Protein AF-Q5AJE0-F1 (afdb_monomer_lite)

Structure (mmCIF, N/CA/C/O backbone):
data_AF-Q5AJE0-F1
#
_entry.id   AF-Q5AJE0-F1
#
loop_
_atom_site.group_PDB
_atom_site.id
_atom_site.type_symbol
_atom_site.label_atom_id
_atom_site.label_alt_id
_atom_site.label_comp_id
_atom_site.label_asym_id
_atom_site.label_entity_id
_atom_site.label_seq_id
_atom_site.pdbx_PDB_ins_code
_atom_site.Cartn_x
_atom_site.Cartn_y
_atom_site.Cartn_z
_atom_site.occupancy
_atom_site.B_iso_or_equiv
_atom_site.auth_seq_id
_atom_site.auth_comp_id
_atom_site.auth_asym_id
_atom_site.auth_atom_id
_atom_site.pdbx_PDB_model_num
ATOM 1 N N . MET A 1 1 ? 13.165 -3.745 -25.758 1.00 35.66 1 MET A N 1
ATOM 2 C CA . MET A 1 1 ? 12.954 -5.025 -25.049 1.00 35.66 1 MET A CA 1
ATOM 3 C C . MET A 1 1 ? 11.875 -4.781 -24.010 1.00 35.66 1 MET A C 1
ATOM 5 O O . MET A 1 1 ? 12.148 -4.109 -23.028 1.00 35.66 1 MET A O 1
ATOM 9 N N . GLY A 1 2 ? 10.635 -5.174 -24.308 1.00 31.34 2 GLY A N 1
ATOM 10 C CA . GLY A 1 2 ? 9.475 -4.908 -23.459 1.00 31.34 2 GLY A CA 1
ATOM 11 C C . GLY A 1 2 ? 9.121 -6.140 -22.641 1.00 31.34 2 GLY A C 1
ATOM 12 O O . GLY A 1 2 ? 8.530 -7.067 -23.184 1.00 31.34 2 GLY A O 1
ATOM 13 N N . ASN A 1 3 ? 9.455 -6.137 -21.351 1.00 40.09 3 ASN A N 1
ATOM 14 C CA . ASN A 1 3 ? 8.779 -7.013 -20.399 1.00 40.09 3 ASN A CA 1
ATOM 15 C C . ASN A 1 3 ? 7.441 -6.350 -20.086 1.00 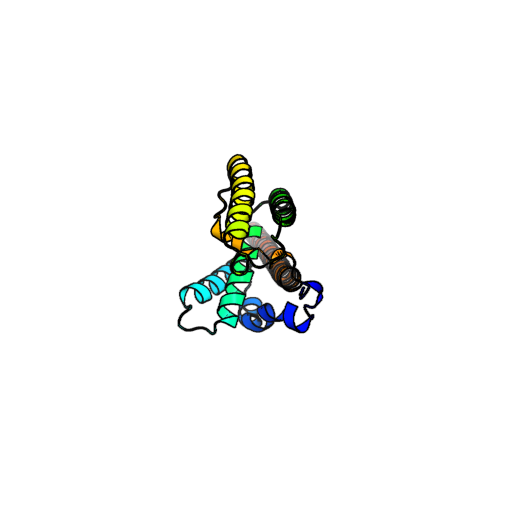40.09 3 ASN A C 1
ATOM 17 O O . ASN A 1 3 ? 7.342 -5.464 -19.239 1.00 40.09 3 ASN A O 1
ATOM 21 N N . SER A 1 4 ? 6.442 -6.715 -20.884 1.00 49.22 4 SER A N 1
ATOM 22 C CA . SER A 1 4 ? 5.072 -6.242 -20.767 1.00 49.22 4 SER A CA 1
ATOM 23 C C . SER A 1 4 ? 4.518 -6.557 -19.382 1.00 49.22 4 SER A C 1
ATOM 25 O O . SER A 1 4 ? 4.628 -7.684 -18.897 1.00 49.22 4 SER A O 1
ATOM 27 N N . ILE A 1 5 ? 3.820 -5.584 -18.810 1.00 55.06 5 ILE A N 1
ATOM 28 C CA . ILE A 1 5 ? 2.983 -5.682 -17.603 1.00 55.06 5 ILE A CA 1
ATOM 29 C C . ILE A 1 5 ? 2.045 -6.917 -17.632 1.00 55.06 5 ILE A C 1
ATOM 31 O O . ILE A 1 5 ? 1.624 -7.414 -16.584 1.00 55.06 5 ILE A O 1
ATOM 35 N N . ASP A 1 6 ? 1.790 -7.474 -18.820 1.00 55.66 6 ASP A N 1
ATOM 36 C CA . ASP A 1 6 ? 0.999 -8.682 -19.063 1.00 55.66 6 ASP A CA 1
ATOM 37 C C . ASP A 1 6 ? 1.556 -9.973 -18.430 1.00 55.66 6 ASP A C 1
ATOM 39 O O . ASP A 1 6 ? 0.772 -10.868 -18.085 1.00 55.66 6 ASP A O 1
ATOM 43 N N . GLU A 1 7 ? 2.865 -10.074 -18.172 1.00 62.16 7 GLU A N 1
ATOM 44 C CA . GLU A 1 7 ? 3.477 -11.308 -17.646 1.00 62.16 7 GLU A CA 1
ATOM 45 C C . GLU A 1 7 ? 3.319 -11.512 -16.134 1.00 62.16 7 GLU A C 1
ATOM 47 O O . GLU A 1 7 ? 3.753 -12.533 -15.588 1.00 62.16 7 GLU A O 1
ATOM 52 N N . GLN A 1 8 ? 2.669 -10.593 -15.410 1.00 73.19 8 GLN A N 1
ATOM 53 C CA . GLN A 1 8 ? 2.478 -10.807 -13.980 1.00 73.19 8 GLN A CA 1
ATOM 54 C C . GLN A 1 8 ? 1.620 -12.062 -13.740 1.00 73.19 8 GLN A C 1
ATOM 56 O O . GLN A 1 8 ? 0.418 -12.099 -14.023 1.00 73.19 8 GLN A O 1
ATOM 61 N N . THR A 1 9 ? 2.241 -13.112 -13.199 1.00 82.06 9 THR A N 1
ATOM 62 C CA . THR A 1 9 ? 1.532 -14.324 -12.779 1.00 82.06 9 THR A CA 1
ATOM 63 C C . THR A 1 9 ? 0.631 -14.014 -11.583 1.00 82.06 9 THR A C 1
ATOM 65 O O . THR A 1 9 ? 0.937 -13.145 -10.763 1.00 82.06 9 THR A O 1
ATOM 68 N N . TRP A 1 10 ? -0.461 -14.765 -11.410 1.00 83.12 10 TRP A N 1
ATOM 69 C CA . TRP A 1 10 ? -1.299 -14.648 -10.207 1.00 83.12 10 TRP A CA 1
ATOM 70 C C . TRP A 1 10 ? -0.501 -14.858 -8.914 1.00 83.12 10 TRP A C 1
ATOM 72 O O . TRP A 1 10 ? -0.759 -14.207 -7.902 1.00 83.12 10 TRP A O 1
ATOM 82 N N . LYS A 1 11 ? 0.535 -15.708 -8.950 1.00 85.56 11 LYS A N 1
ATOM 83 C CA . LYS A 1 11 ? 1.454 -15.888 -7.821 1.00 85.56 11 LYS A CA 1
ATOM 84 C C . LYS A 1 11 ? 2.080 -14.557 -7.400 1.00 85.56 11 LYS A C 1
ATOM 86 O O . LYS A 1 11 ? 2.061 -14.269 -6.207 1.00 85.56 11 LYS A O 1
ATOM 91 N N . ASN A 1 12 ? 2.544 -13.758 -8.362 1.00 86.06 12 ASN A N 1
ATOM 92 C CA . ASN A 1 12 ? 3.150 -12.447 -8.123 1.00 86.06 12 ASN A CA 1
ATOM 93 C C . ASN A 1 12 ? 2.106 -11.393 -7.730 1.00 86.06 12 ASN A C 1
ATOM 95 O O . ASN A 1 12 ? 2.362 -10.581 -6.846 1.00 86.06 12 ASN A O 1
ATOM 99 N N . ALA A 1 13 ? 0.910 -11.439 -8.327 1.00 88.81 13 ALA A N 1
ATOM 100 C CA . ALA A 1 13 ? -0.178 -10.516 -7.998 1.00 88.81 13 ALA A CA 1
ATOM 101 C C . ALA A 1 13 ? -0.630 -10.621 -6.527 1.00 88.81 13 ALA A C 1
ATOM 103 O O . ALA A 1 13 ? -1.057 -9.636 -5.937 1.00 88.81 13 ALA A O 1
ATOM 104 N N . THR A 1 14 ? -0.509 -11.809 -5.922 1.00 92.19 14 THR A N 1
ATOM 105 C CA . THR A 1 14 ? -0.904 -12.064 -4.523 1.00 92.19 14 THR A CA 1
ATOM 106 C C . THR A 1 14 ? 0.203 -11.827 -3.490 1.00 92.19 14 THR A C 1
ATOM 108 O O . THR A 1 14 ? -0.039 -12.020 -2.298 1.00 92.19 14 THR A O 1
ATOM 111 N N . THR A 1 15 ? 1.414 -11.436 -3.903 1.00 93.50 15 THR A N 1
ATOM 112 C CA . THR A 1 15 ? 2.582 -11.353 -3.008 1.00 93.50 15 THR A CA 1
ATOM 113 C C . THR A 1 15 ? 2.369 -10.390 -1.841 1.00 93.50 15 THR A C 1
ATOM 115 O O . THR A 1 15 ? 2.655 -10.763 -0.706 1.00 93.50 15 THR A O 1
ATOM 118 N N . ASP A 1 16 ? 1.809 -9.199 -2.074 1.00 94.62 16 ASP A N 1
ATOM 119 C CA . ASP A 1 16 ? 1.609 -8.234 -0.982 1.00 94.62 16 ASP A CA 1
ATOM 120 C C . ASP A 1 16 ? 0.631 -8.747 0.071 1.00 94.62 16 ASP A C 1
ATOM 122 O O . ASP A 1 16 ? 0.884 -8.620 1.270 1.00 94.62 16 ASP A O 1
ATOM 126 N N . TYR A 1 17 ? -0.463 -9.377 -0.367 1.00 93.19 17 TYR A N 1
ATOM 127 C CA . TYR A 1 17 ? -1.392 -10.018 0.556 1.00 93.19 17 TYR A CA 1
ATOM 128 C C . TYR A 1 17 ? -0.708 -11.138 1.336 1.00 93.19 17 TYR A C 1
ATOM 130 O O . TYR A 1 17 ? -0.877 -11.206 2.545 1.00 93.19 17 TYR A O 1
ATOM 138 N N . LYS A 1 18 ? 0.105 -11.988 0.697 1.00 94.12 18 LYS A N 1
ATOM 139 C CA . LYS A 1 18 ? 0.832 -13.059 1.405 1.00 94.12 18 LYS A CA 1
ATOM 140 C C . LYS A 1 18 ? 1.767 -12.501 2.474 1.00 94.12 18 LYS A C 1
ATOM 142 O O . LYS A 1 18 ? 1.758 -13.004 3.600 1.00 94.12 18 LYS A O 1
ATOM 147 N N . ASN A 1 19 ? 2.503 -11.442 2.141 1.00 94.31 19 ASN A N 1
ATOM 148 C CA . ASN A 1 19 ? 3.391 -10.752 3.072 1.00 94.31 19 ASN A CA 1
ATOM 149 C C . ASN A 1 19 ? 2.611 -10.204 4.274 1.00 94.31 19 ASN A C 1
ATOM 151 O O . ASN A 1 19 ? 3.041 -10.380 5.408 1.00 94.31 19 ASN A O 1
ATOM 155 N N . LEU A 1 20 ? 1.438 -9.606 4.045 1.00 95.19 20 LEU A N 1
ATOM 156 C CA . LEU A 1 20 ? 0.671 -8.890 5.069 1.00 95.19 20 LEU A CA 1
ATOM 157 C C . LEU A 1 20 ? -0.561 -9.644 5.592 1.00 95.19 20 LEU A C 1
ATOM 159 O O . LEU A 1 20 ? -1.363 -9.048 6.312 1.00 95.19 20 LEU A O 1
ATOM 163 N N . HIS A 1 21 ? -0.735 -10.932 5.273 1.00 94.25 21 HIS A N 1
ATOM 164 C CA . HIS A 1 21 ? -1.999 -11.643 5.514 1.00 94.25 21 HIS A CA 1
ATOM 165 C C . HIS A 1 21 ? -2.423 -11.586 6.986 1.00 94.25 21 HIS A C 1
ATOM 167 O O . HIS A 1 21 ? -3.584 -11.325 7.276 1.00 94.25 21 HIS A O 1
ATOM 173 N N . LYS A 1 22 ? -1.480 -11.726 7.930 1.00 94.00 22 LYS A N 1
ATOM 174 C CA . LYS A 1 22 ? -1.774 -11.610 9.369 1.00 94.00 22 LYS A CA 1
ATOM 175 C C . LYS A 1 22 ? -2.260 -10.216 9.754 1.00 94.00 22 LYS A C 1
ATOM 177 O O . LYS A 1 22 ? -3.171 -10.099 10.567 1.00 94.00 22 LYS A O 1
ATOM 182 N N . LEU A 1 23 ? -1.674 -9.158 9.187 1.00 95.12 23 LEU A N 1
ATOM 183 C CA . LEU A 1 23 ? -2.140 -7.794 9.445 1.00 95.12 23 LEU A CA 1
ATOM 184 C C . LEU A 1 23 ? -3.550 -7.590 8.899 1.00 95.12 23 LEU A C 1
ATOM 186 O O . LEU A 1 23 ? -4.384 -7.035 9.614 1.00 95.12 23 LEU A O 1
ATOM 190 N N . VAL A 1 24 ? -3.819 -8.058 7.676 1.00 94.06 24 VAL A N 1
ATOM 191 C CA . VAL A 1 24 ? -5.151 -8.005 7.055 1.00 94.06 24 VAL A CA 1
ATOM 192 C C . VAL A 1 24 ? -6.173 -8.766 7.900 1.00 94.06 24 VAL A C 1
ATOM 194 O O . VAL A 1 24 ? -7.178 -8.182 8.297 1.00 94.06 24 VAL A O 1
ATOM 197 N N . GLU A 1 25 ? -5.907 -10.029 8.244 1.00 92.69 25 GLU A N 1
ATOM 198 C CA . GLU A 1 25 ? -6.858 -10.856 8.995 1.00 92.69 25 GLU A CA 1
ATOM 199 C C . GLU A 1 25 ? -7.147 -10.308 10.391 1.00 92.69 25 GLU A C 1
ATOM 201 O O . GLU A 1 25 ? -8.303 -10.279 10.814 1.00 92.69 25 GLU A O 1
ATOM 206 N N . ASN A 1 26 ? -6.129 -9.778 11.071 1.00 92.94 26 ASN A N 1
ATOM 207 C CA . ASN A 1 26 ? -6.287 -9.181 12.395 1.00 92.94 26 ASN A CA 1
ATOM 208 C C . ASN A 1 26 ? -6.930 -7.785 12.357 1.00 92.94 26 ASN A C 1
ATOM 210 O O . ASN A 1 26 ? -7.017 -7.125 13.394 1.00 92.94 26 ASN A O 1
ATOM 214 N N . SER A 1 27 ? -7.285 -7.258 11.183 1.00 93.88 27 SER A N 1
ATOM 215 C CA . SER A 1 27 ? -7.892 -5.933 11.039 1.00 93.88 27 SER A CA 1
ATOM 216 C C . SER A 1 27 ? -9.406 -6.035 10.890 1.00 93.88 27 SER A C 1
ATOM 218 O O . SER A 1 27 ? -9.940 -6.897 10.191 1.00 93.88 27 SER A O 1
ATOM 220 N N . HIS A 1 28 ? -10.110 -5.142 11.582 1.00 88.75 28 HIS A N 1
ATOM 221 C CA . HIS A 1 28 ? -11.577 -5.085 11.585 1.00 88.75 28 HIS A CA 1
ATOM 222 C C . HIS A 1 28 ? -12.134 -3.992 10.668 1.00 88.75 28 HIS A C 1
ATOM 224 O O . HIS A 1 28 ? -13.325 -3.982 10.383 1.00 88.75 28 HIS A O 1
ATOM 230 N N . SER A 1 29 ? -11.271 -3.086 10.212 1.00 92.88 29 SER A N 1
ATOM 231 C CA . SER A 1 29 ? -11.599 -1.970 9.328 1.00 92.88 29 SER A CA 1
ATOM 232 C C . SER A 1 29 ? -10.414 -1.633 8.434 1.00 92.88 29 SER A C 1
ATOM 234 O O . SER A 1 29 ? -9.265 -1.954 8.770 1.00 92.88 29 SER A O 1
ATOM 236 N N . ILE A 1 30 ? -10.675 -0.921 7.334 1.00 95.31 30 ILE A N 1
ATOM 237 C CA . ILE A 1 30 ? -9.601 -0.357 6.501 1.00 95.31 30 ILE A CA 1
ATOM 238 C C . ILE A 1 30 ? -8.742 0.596 7.335 1.00 95.31 30 ILE A C 1
ATOM 240 O O . ILE A 1 30 ? -7.521 0.574 7.220 1.00 95.31 30 ILE A O 1
ATOM 244 N N . ARG A 1 31 ? -9.354 1.381 8.232 1.00 94.12 31 ARG A N 1
ATOM 245 C CA . ARG A 1 31 ? -8.629 2.300 9.121 1.00 94.12 31 ARG A CA 1
ATOM 246 C C . ARG A 1 31 ? -7.659 1.562 10.048 1.00 94.12 31 ARG A C 1
ATOM 248 O O . ARG A 1 31 ? -6.504 1.957 10.154 1.00 94.12 31 ARG A O 1
ATOM 255 N N . SER A 1 32 ? -8.104 0.484 10.698 1.00 94.75 32 SER A N 1
ATOM 256 C CA . SER A 1 32 ? -7.240 -0.339 11.559 1.00 94.75 32 SER A CA 1
ATOM 257 C C . SER A 1 32 ? -6.086 -0.960 10.770 1.00 94.75 32 SER A C 1
ATOM 259 O O . SER A 1 32 ? -4.956 -0.997 11.255 1.00 94.75 32 SER A O 1
ATOM 261 N N . PHE A 1 33 ? -6.357 -1.407 9.544 1.00 97.25 33 PHE A N 1
ATOM 262 C CA . PHE A 1 33 ? -5.327 -1.938 8.663 1.00 97.25 33 PHE A CA 1
ATOM 263 C C . PHE A 1 33 ? -4.325 -0.858 8.226 1.00 97.25 33 PHE A C 1
ATOM 265 O O . PHE A 1 33 ? -3.120 -1.091 8.285 1.00 97.25 33 PHE A O 1
ATOM 272 N N . ALA A 1 34 ? -4.805 0.340 7.878 1.00 96.94 34 ALA A N 1
ATOM 273 C CA . ALA A 1 34 ? -3.976 1.482 7.502 1.00 96.94 34 ALA A CA 1
ATOM 274 C C . ALA A 1 34 ? -2.978 1.851 8.606 1.00 96.94 34 ALA A C 1
ATOM 276 O O . ALA A 1 34 ? -1.795 2.001 8.317 1.00 96.94 34 ALA A O 1
ATOM 277 N N . PHE A 1 35 ? -3.427 1.917 9.866 1.00 96.00 35 PHE A N 1
ATOM 278 C CA . PHE A 1 35 ? -2.541 2.172 1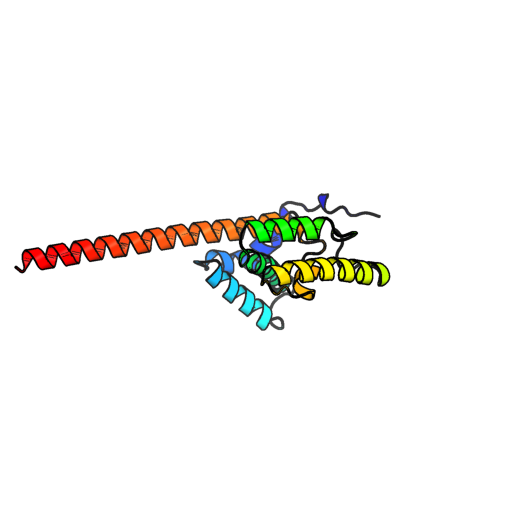1.006 1.00 96.00 35 PHE A CA 1
ATOM 279 C C . PHE A 1 35 ? -1.427 1.128 11.116 1.00 96.00 35 PHE A C 1
ATOM 281 O O . PHE A 1 35 ? -0.257 1.483 11.189 1.00 96.00 35 PHE A O 1
ATOM 288 N N . LYS A 1 36 ? -1.759 -0.163 11.009 1.00 96.38 36 LYS A N 1
ATOM 289 C CA . LYS A 1 36 ? -0.742 -1.226 11.039 1.00 96.38 36 LYS A CA 1
ATOM 290 C C . LYS A 1 36 ? 0.240 -1.113 9.878 1.00 96.38 36 LYS A C 1
ATOM 292 O O . LYS A 1 36 ? 1.426 -1.351 10.061 1.00 96.38 36 LYS A O 1
ATOM 297 N N . CYS A 1 37 ? -0.223 -0.753 8.680 1.00 97.00 37 CYS A N 1
ATOM 298 C CA . CYS A 1 37 ? 0.677 -0.492 7.559 1.00 97.00 37 CYS A CA 1
ATOM 299 C C . CYS A 1 37 ? 1.577 0.724 7.822 1.00 97.00 37 CYS A C 1
ATOM 301 O O . CYS A 1 37 ? 2.757 0.664 7.492 1.00 97.00 37 CYS A O 1
ATOM 303 N N . GLN A 1 38 ? 1.066 1.798 8.432 1.00 96.19 38 GLN A N 1
ATOM 304 C CA . GLN A 1 38 ? 1.879 2.953 8.832 1.00 96.19 38 GLN A CA 1
ATOM 305 C C . GLN A 1 38 ? 2.958 2.556 9.844 1.00 96.19 38 GLN A C 1
ATOM 307 O O . GLN A 1 38 ? 4.106 2.965 9.675 1.00 96.19 38 GLN A O 1
ATOM 312 N N . ASP A 1 39 ? 2.642 1.687 10.808 1.00 95.75 39 ASP A N 1
ATOM 313 C CA . ASP A 1 39 ? 3.630 1.159 11.756 1.00 95.75 39 ASP A CA 1
ATOM 314 C C . ASP A 1 39 ? 4.767 0.418 11.036 1.00 95.75 39 ASP A C 1
ATOM 316 O O . ASP A 1 39 ? 5.935 0.577 11.391 1.00 95.75 39 ASP A O 1
ATOM 320 N N . VAL A 1 40 ? 4.460 -0.348 9.982 1.00 95.50 40 VAL A N 1
ATOM 321 C CA . VAL A 1 40 ? 5.483 -1.002 9.143 1.00 95.50 40 VAL A CA 1
ATOM 322 C C . VAL A 1 40 ? 6.376 0.024 8.442 1.00 95.50 40 VAL A C 1
ATOM 324 O O . VAL A 1 40 ? 7.589 -0.167 8.373 1.00 95.50 40 VAL A O 1
ATOM 327 N N . ILE A 1 41 ? 5.799 1.116 7.930 1.00 94.31 41 ILE A N 1
ATOM 328 C CA . ILE A 1 41 ? 6.554 2.179 7.251 1.00 94.31 41 ILE A CA 1
ATOM 329 C C . ILE A 1 41 ? 7.468 2.926 8.224 1.00 94.31 41 ILE A C 1
ATOM 331 O O . ILE A 1 41 ? 8.628 3.172 7.896 1.00 94.31 41 ILE A O 1
ATOM 335 N N . ILE A 1 42 ? 6.970 3.264 9.415 1.00 94.62 42 ILE A N 1
ATOM 336 C CA . ILE A 1 42 ? 7.741 3.956 10.457 1.00 94.62 42 ILE A CA 1
ATOM 337 C C . ILE A 1 42 ? 8.917 3.083 10.912 1.00 94.62 42 ILE A C 1
ATOM 339 O O . ILE A 1 42 ? 10.039 3.567 11.045 1.00 94.62 42 ILE A O 1
ATOM 343 N N . ASN A 1 43 ? 8.692 1.776 11.060 1.00 93.81 43 ASN A N 1
ATOM 344 C CA . ASN A 1 43 ? 9.699 0.816 11.509 1.00 93.81 43 ASN A CA 1
ATOM 345 C C . ASN A 1 43 ? 10.511 0.190 10.359 1.00 93.81 43 ASN A C 1
ATOM 347 O O . ASN A 1 43 ? 11.011 -0.930 10.495 1.00 93.81 43 ASN A O 1
ATOM 351 N N . ARG A 1 44 ? 10.673 0.905 9.232 1.00 91.00 44 ARG A N 1
ATOM 352 C CA . ARG A 1 44 ? 11.337 0.422 8.002 1.00 91.00 44 ARG A CA 1
ATOM 353 C C . ARG A 1 44 ? 12.675 -0.286 8.245 1.00 91.00 44 ARG A C 1
ATOM 355 O O . ARG A 1 44 ? 12.973 -1.245 7.546 1.00 91.00 44 ARG A O 1
ATOM 362 N N . SER A 1 45 ? 13.485 0.174 9.199 1.00 92.25 45 SER A N 1
ATOM 363 C CA . SER A 1 45 ? 14.809 -0.399 9.502 1.00 92.25 45 SER A CA 1
ATOM 364 C C . SER A 1 45 ? 14.766 -1.800 10.125 1.00 92.25 45 SER A C 1
ATOM 366 O O . SER A 1 45 ? 15.794 -2.467 10.181 1.00 92.25 45 SER A O 1
ATOM 368 N N . THR A 1 46 ? 13.600 -2.244 10.597 1.00 92.44 46 THR A N 1
ATOM 369 C CA . THR A 1 46 ? 13.421 -3.506 11.339 1.00 92.44 46 THR A CA 1
ATOM 370 C C . THR A 1 46 ? 12.602 -4.549 10.583 1.00 92.44 46 THR A C 1
ATOM 372 O O . THR A 1 46 ? 12.423 -5.666 11.066 1.00 92.44 46 THR A O 1
ATOM 375 N N . VAL A 1 47 ? 12.096 -4.200 9.401 1.00 92.12 47 VAL A N 1
ATOM 376 C CA . VAL A 1 47 ? 11.244 -5.065 8.583 1.00 92.12 47 VAL A CA 1
ATOM 377 C C . VAL A 1 47 ? 11.922 -5.383 7.257 1.00 92.12 47 VAL A C 1
ATOM 379 O O . VAL A 1 47 ? 12.695 -4.588 6.726 1.00 92.12 47 VAL A O 1
ATOM 382 N N . ASP A 1 48 ? 11.612 -6.552 6.701 1.00 93.88 48 ASP A N 1
ATOM 383 C CA . ASP A 1 48 ? 12.069 -6.923 5.364 1.00 93.88 48 ASP A CA 1
ATOM 384 C C . ASP A 1 48 ? 11.554 -5.934 4.295 1.00 93.88 48 ASP A C 1
ATOM 386 O O . ASP A 1 48 ? 10.438 -5.408 4.383 1.00 93.88 48 ASP A O 1
ATOM 390 N N . ASN A 1 49 ? 12.359 -5.694 3.255 1.00 94.06 49 ASN A N 1
ATOM 391 C CA . ASN A 1 49 ? 12.024 -4.729 2.209 1.00 94.06 49 ASN A CA 1
ATOM 392 C C . ASN A 1 49 ? 10.760 -5.125 1.430 1.00 94.06 49 ASN A C 1
ATOM 394 O O . ASN A 1 49 ? 9.967 -4.248 1.099 1.00 94.06 49 ASN A O 1
ATOM 398 N N . ALA A 1 50 ? 10.525 -6.411 1.151 1.00 93.81 50 ALA A N 1
ATOM 399 C CA . ALA A 1 50 ? 9.303 -6.829 0.468 1.00 93.81 50 ALA A CA 1
ATOM 400 C C . ALA A 1 50 ? 8.073 -6.551 1.340 1.00 93.81 50 ALA A C 1
ATOM 402 O O . ALA A 1 50 ? 7.078 -6.035 0.838 1.00 93.81 50 ALA A O 1
ATOM 403 N N . TYR A 1 51 ? 8.166 -6.803 2.647 1.00 95.31 51 TYR A N 1
ATOM 404 C CA . TYR A 1 51 ? 7.107 -6.485 3.606 1.00 95.31 51 TYR A CA 1
ATOM 405 C C . TYR A 1 51 ? 6.818 -4.974 3.682 1.00 95.31 51 TYR A C 1
ATOM 407 O O . TYR A 1 51 ? 5.659 -4.555 3.620 1.00 95.31 51 TYR A O 1
ATOM 415 N N . TYR A 1 52 ? 7.869 -4.148 3.721 1.00 95.88 52 TYR A N 1
ATOM 416 C CA . TYR A 1 52 ? 7.774 -2.686 3.653 1.00 95.88 52 TYR A CA 1
ATOM 417 C C . TYR A 1 52 ? 7.097 -2.199 2.360 1.00 95.88 52 TYR A C 1
ATOM 419 O O . TYR A 1 52 ? 6.151 -1.409 2.412 1.00 95.88 52 TYR A O 1
ATOM 427 N N . GLN A 1 53 ? 7.532 -2.696 1.197 1.00 94.56 53 GLN A N 1
ATOM 428 C CA . GLN A 1 53 ? 6.957 -2.310 -0.097 1.00 94.56 53 GLN A CA 1
ATOM 429 C C . GLN A 1 53 ? 5.490 -2.734 -0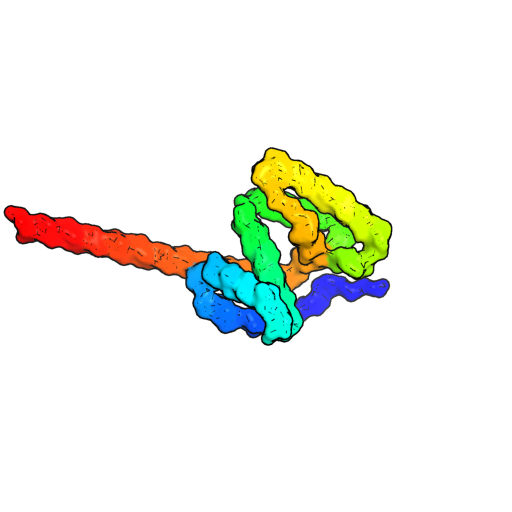.217 1.00 94.56 53 GLN A C 1
ATOM 431 O O . GLN A 1 53 ? 4.669 -1.976 -0.734 1.00 94.56 53 GLN A O 1
ATOM 436 N N . SER A 1 54 ? 5.133 -3.909 0.310 1.00 96.44 54 SER A N 1
ATOM 437 C CA . SER A 1 54 ? 3.741 -4.348 0.379 1.00 96.44 54 SER A CA 1
ATOM 438 C C . SER A 1 54 ? 2.886 -3.380 1.198 1.00 96.44 54 SER A C 1
ATOM 440 O O . SER A 1 54 ? 1.813 -2.983 0.743 1.00 96.44 54 SER A O 1
ATOM 442 N N . ALA A 1 55 ? 3.361 -2.938 2.370 1.00 96.75 55 ALA A N 1
ATOM 443 C CA . ALA A 1 55 ? 2.619 -1.994 3.210 1.00 96.75 55 ALA A CA 1
ATOM 444 C C . ALA A 1 55 ? 2.442 -0.639 2.511 1.00 96.75 55 ALA A C 1
ATOM 446 O O . ALA A 1 55 ? 1.341 -0.085 2.501 1.00 96.75 55 ALA A O 1
ATOM 447 N N . LYS A 1 56 ? 3.498 -0.150 1.847 1.00 95.50 56 LYS A N 1
ATOM 448 C CA . LYS A 1 56 ? 3.471 1.089 1.060 1.00 95.50 56 LYS A CA 1
ATOM 449 C C . LYS A 1 56 ? 2.408 1.032 -0.039 1.00 95.50 56 LYS A C 1
ATOM 451 O O . LYS A 1 56 ? 1.591 1.941 -0.155 1.00 95.50 56 LYS A O 1
ATOM 456 N N . ARG A 1 57 ? 2.358 -0.064 -0.801 1.00 96.06 57 ARG A N 1
ATOM 457 C CA . ARG A 1 57 ? 1.385 -0.273 -1.886 1.00 96.06 57 ARG A CA 1
ATOM 458 C C . ARG A 1 57 ? -0.065 -0.329 -1.413 1.00 96.06 57 ARG A C 1
ATOM 460 O O . ARG A 1 57 ? -0.945 0.181 -2.108 1.00 96.06 57 ARG A O 1
ATOM 467 N N . PHE A 1 58 ? -0.332 -0.919 -0.248 1.00 97.31 58 PHE A N 1
ATOM 468 C CA . PHE A 1 58 ? -1.668 -0.858 0.348 1.00 97.31 58 PHE A CA 1
ATOM 469 C C . PHE A 1 58 ? -2.028 0.564 0.779 1.00 97.31 58 PHE A C 1
ATOM 471 O O . PHE A 1 58 ? -3.131 1.013 0.476 1.00 97.31 58 PHE A O 1
ATOM 478 N N . LEU A 1 59 ? -1.105 1.294 1.414 1.00 96.06 59 LEU A N 1
ATOM 479 C CA . LEU A 1 59 ? -1.337 2.688 1.807 1.00 96.06 59 LEU A CA 1
ATOM 480 C C . LEU A 1 59 ? -1.605 3.601 0.609 1.00 96.06 59 LEU A C 1
ATOM 482 O O . LEU A 1 59 ? -2.478 4.459 0.701 1.00 96.06 59 LEU A O 1
ATOM 486 N N . LEU A 1 60 ? -0.940 3.376 -0.530 1.00 95.69 60 LEU A N 1
ATOM 487 C CA . LEU A 1 60 ? -1.249 4.088 -1.773 1.00 95.69 60 LEU A CA 1
ATOM 488 C C . LEU A 1 60 ? -2.731 3.931 -2.149 1.00 95.69 60 LEU A C 1
ATOM 490 O O . LEU A 1 60 ? -3.429 4.924 -2.355 1.00 95.69 60 LEU A O 1
ATOM 494 N N . ILE A 1 61 ? -3.242 2.694 -2.180 1.00 96.75 61 ILE A N 1
ATOM 495 C CA . ILE A 1 61 ? -4.651 2.442 -2.516 1.00 96.75 61 ILE A CA 1
ATOM 496 C C . ILE A 1 61 ? -5.583 3.021 -1.441 1.00 96.75 61 ILE A C 1
ATOM 498 O O . ILE A 1 61 ? -6.593 3.628 -1.783 1.00 96.75 61 ILE A O 1
ATOM 502 N N . ILE A 1 62 ? -5.250 2.891 -0.153 1.00 96.31 62 ILE A N 1
ATOM 503 C CA . ILE A 1 62 ? -6.057 3.442 0.949 1.00 96.31 62 ILE A CA 1
ATOM 504 C C . ILE A 1 62 ? -6.169 4.969 0.846 1.00 96.31 62 ILE A C 1
ATOM 506 O O . ILE A 1 62 ? -7.262 5.505 1.014 1.00 96.31 62 ILE A O 1
ATOM 510 N N . ASN A 1 63 ? -5.086 5.665 0.497 1.00 93.00 63 ASN A N 1
ATOM 511 C CA . ASN A 1 63 ? -5.118 7.109 0.273 1.00 93.00 63 ASN A CA 1
ATOM 512 C C . ASN A 1 63 ? -6.042 7.477 -0.899 1.00 93.00 63 ASN A C 1
ATOM 514 O O . ASN A 1 63 ? -6.812 8.427 -0.785 1.00 93.00 63 ASN A O 1
ATOM 518 N N . LEU A 1 64 ? -6.057 6.688 -1.986 1.00 93.00 64 LEU A N 1
ATOM 519 C CA . LEU A 1 64 ? -7.039 6.869 -3.066 1.00 93.00 64 LEU A CA 1
ATOM 520 C C . LEU A 1 64 ? -8.485 6.652 -2.597 1.00 93.00 64 LEU A C 1
ATOM 522 O O . LEU A 1 64 ? -9.395 7.327 -3.082 1.00 93.00 64 LEU A O 1
ATOM 526 N N . LEU A 1 65 ? -8.725 5.714 -1.674 1.00 91.81 65 LEU A N 1
ATOM 527 C CA . LEU A 1 65 ? -10.060 5.472 -1.114 1.00 91.81 65 LEU A CA 1
ATOM 528 C C . LEU A 1 65 ? -10.586 6.660 -0.295 1.00 91.81 65 LEU A C 1
ATOM 530 O O . LEU A 1 65 ? -11.800 6.777 -0.146 1.00 91.81 65 LEU A O 1
ATOM 534 N N . GLY A 1 66 ? -9.705 7.553 0.169 1.00 88.62 66 GLY A N 1
ATOM 535 C CA . GLY A 1 66 ? -10.077 8.811 0.821 1.00 88.62 66 GLY A CA 1
ATOM 536 C C . GLY A 1 66 ? -10.785 9.812 -0.101 1.00 88.62 66 GLY A C 1
ATOM 537 O O . GLY A 1 66 ? -11.435 10.732 0.390 1.00 88.62 66 GLY A O 1
ATOM 538 N N . PHE A 1 67 ? -10.708 9.628 -1.423 1.00 89.50 67 PHE A N 1
ATOM 539 C CA . PHE A 1 67 ? -11.425 10.451 -2.398 1.00 89.50 67 PHE A CA 1
ATOM 540 C C . PHE A 1 67 ? -12.781 9.839 -2.764 1.00 89.50 67 PHE A C 1
ATOM 542 O O . PHE A 1 67 ? -12.943 8.615 -2.829 1.00 89.50 67 PHE A O 1
ATOM 549 N N . GLY A 1 68 ? -13.755 10.700 -3.074 1.00 89.12 68 GLY A N 1
ATOM 550 C CA . GLY A 1 68 ? -15.055 10.277 -3.599 1.00 89.12 68 GLY A CA 1
ATOM 551 C C . GLY A 1 68 ? -14.910 9.417 -4.860 1.00 89.12 68 GLY A C 1
ATOM 552 O O . GLY A 1 68 ? -13.974 9.588 -5.639 1.00 89.12 68 GLY A O 1
ATOM 553 N N . THR A 1 69 ? -15.833 8.475 -5.071 1.00 92.19 69 THR A N 1
ATOM 554 C CA . THR A 1 69 ? -15.730 7.473 -6.149 1.00 92.19 69 THR A CA 1
ATOM 555 C C . THR A 1 69 ? -15.565 8.086 -7.539 1.00 92.19 69 THR A C 1
ATOM 557 O O . THR A 1 69 ? -14.776 7.571 -8.327 1.00 92.19 69 THR A O 1
ATOM 560 N N . GLU A 1 70 ? -16.281 9.169 -7.838 1.00 92.25 70 GLU A N 1
ATOM 561 C CA . GLU A 1 70 ? -16.190 9.868 -9.123 1.00 92.25 70 GLU A CA 1
ATOM 562 C C . GLU A 1 70 ? -14.811 10.502 -9.326 1.00 92.25 70 GLU A C 1
ATOM 564 O O . GLU A 1 70 ? -14.128 10.187 -10.297 1.00 92.25 70 GLU A O 1
ATOM 569 N N . ILE A 1 71 ? -14.347 11.290 -8.353 1.00 91.56 71 ILE A N 1
ATOM 570 C CA . ILE A 1 71 ? -13.013 11.897 -8.373 1.00 91.56 71 ILE A CA 1
ATOM 571 C C . ILE A 1 71 ? -11.921 10.835 -8.492 1.00 91.56 71 ILE A C 1
ATOM 573 O O . ILE A 1 71 ? -11.005 10.983 -9.296 1.00 91.56 71 ILE A O 1
ATOM 577 N N . ARG A 1 72 ? -12.011 9.747 -7.717 1.00 92.75 72 ARG A N 1
ATOM 578 C CA . ARG A 1 72 ? -11.039 8.649 -7.780 1.00 92.75 72 ARG A CA 1
ATOM 579 C C . ARG A 1 72 ? -10.982 8.041 -9.182 1.00 92.75 72 ARG A C 1
ATOM 581 O O . ARG A 1 72 ? -9.890 7.739 -9.647 1.00 92.75 72 ARG A O 1
ATOM 588 N N . ARG A 1 73 ? -12.128 7.855 -9.850 1.00 94.06 73 ARG A N 1
ATOM 589 C CA . ARG A 1 73 ? -12.176 7.351 -11.234 1.00 94.06 73 ARG A CA 1
ATOM 590 C C . ARG A 1 73 ? -11.509 8.326 -12.199 1.00 94.06 73 ARG A C 1
ATOM 592 O O . ARG A 1 73 ? -10.601 7.906 -12.904 1.00 94.06 73 ARG A O 1
ATOM 599 N N . LEU A 1 74 ? -11.879 9.607 -12.152 1.00 93.88 74 LEU A N 1
ATOM 600 C CA . LEU A 1 74 ? -11.279 10.650 -12.995 1.00 93.88 74 LEU A CA 1
ATOM 601 C C . LEU A 1 74 ? -9.757 10.728 -12.811 1.00 93.88 74 LEU A C 1
ATOM 603 O O . LEU A 1 74 ? -9.017 10.718 -13.789 1.00 93.88 74 LEU A O 1
ATOM 607 N N . LEU A 1 75 ? -9.283 10.710 -11.561 1.00 94.12 75 LEU A N 1
ATOM 608 C CA . LEU A 1 75 ? -7.858 10.714 -11.237 1.00 94.12 75 LEU A CA 1
ATOM 609 C C . LEU A 1 75 ? -7.127 9.503 -11.830 1.00 94.12 75 LEU A C 1
ATOM 611 O O . LEU A 1 75 ? -6.082 9.664 -12.452 1.00 94.12 75 LEU A O 1
ATOM 615 N N . ILE A 1 76 ? -7.668 8.296 -11.647 1.00 94.69 76 ILE A N 1
ATOM 616 C CA . ILE A 1 76 ? -7.079 7.066 -12.194 1.00 94.69 76 ILE A CA 1
ATOM 617 C C . ILE A 1 76 ? -7.046 7.107 -13.724 1.00 94.69 76 ILE A C 1
ATOM 619 O O . ILE A 1 76 ? -6.028 6.752 -14.320 1.00 94.69 76 ILE A O 1
ATOM 623 N N . ASP A 1 77 ? -8.139 7.533 -14.354 1.00 95.94 77 ASP A N 1
ATOM 624 C CA . ASP A 1 77 ? -8.246 7.596 -15.808 1.00 95.94 77 ASP A CA 1
ATOM 625 C C . ASP A 1 77 ? -7.266 8.613 -16.395 1.00 95.94 77 ASP A C 1
ATOM 627 O O . ASP A 1 77 ? -6.634 8.334 -17.412 1.00 95.94 77 ASP A O 1
ATOM 631 N N . ASP A 1 78 ? -7.086 9.764 -15.749 1.00 95.50 78 ASP A N 1
ATOM 632 C CA . ASP A 1 78 ? -6.134 10.777 -16.198 1.00 95.50 78 ASP A CA 1
ATOM 633 C C . ASP A 1 78 ? -4.683 10.348 -15.988 1.00 95.50 78 ASP A C 1
ATOM 635 O O . ASP A 1 78 ? -3.872 10.514 -16.899 1.00 95.50 78 ASP A O 1
ATOM 639 N N . LEU A 1 79 ? -4.354 9.721 -14.853 1.00 96.38 79 LEU A N 1
ATOM 640 C CA . LEU A 1 79 ? -3.021 9.155 -14.624 1.00 96.38 79 LEU A CA 1
ATOM 641 C C . LEU A 1 79 ? -2.664 8.126 -15.705 1.00 96.38 79 LEU A C 1
ATOM 643 O O . LEU A 1 79 ? -1.564 8.152 -16.250 1.00 96.38 79 LEU A O 1
ATOM 647 N N . LYS A 1 80 ? -3.608 7.255 -16.079 1.00 96.31 80 LYS A N 1
ATOM 648 C CA . LYS A 1 80 ? -3.383 6.232 -17.112 1.00 96.31 80 LYS A CA 1
ATOM 649 C C . LYS A 1 80 ? -3.164 6.791 -18.520 1.00 96.31 80 LYS A C 1
ATOM 651 O O . LYS A 1 80 ? -2.608 6.079 -19.353 1.00 96.31 80 LYS A O 1
ATOM 656 N N . LYS A 1 81 ? -3.586 8.030 -18.795 1.00 96.19 81 LYS A N 1
ATOM 657 C CA . LYS A 1 81 ? -3.371 8.708 -20.087 1.00 96.19 81 LYS A CA 1
ATOM 658 C C . LYS A 1 81 ? -1.999 9.378 -20.190 1.00 96.19 81 LYS A C 1
ATOM 660 O O . LYS A 1 81 ? -1.624 9.792 -21.285 1.00 96.19 81 LYS A O 1
ATOM 665 N N . ILE A 1 82 ? -1.263 9.518 -19.084 1.00 96.31 82 ILE A N 1
ATOM 666 C CA . ILE A 1 82 ? 0.057 10.155 -19.096 1.00 96.31 82 ILE A CA 1
ATOM 667 C C . ILE A 1 82 ? 1.039 9.294 -19.917 1.00 96.31 82 ILE A C 1
ATOM 669 O O . ILE A 1 82 ? 1.135 8.082 -19.684 1.00 96.31 82 ILE A O 1
ATOM 673 N N . PRO A 1 83 ? 1.799 9.888 -20.860 1.00 95.69 83 PRO A N 1
ATOM 674 C CA . PRO A 1 83 ? 2.841 9.176 -21.593 1.00 95.69 83 PRO A CA 1
ATOM 675 C C . PRO A 1 83 ? 3.817 8.462 -20.651 1.00 95.69 83 PRO A C 1
ATOM 677 O O . PRO A 1 83 ? 4.236 9.019 -19.640 1.00 95.69 83 PRO A O 1
ATOM 680 N N . ASN A 1 84 ? 4.171 7.217 -20.980 1.00 95.81 84 ASN A N 1
ATOM 681 C CA . ASN A 1 84 ? 5.084 6.371 -20.200 1.00 95.81 84 ASN A CA 1
ATOM 682 C C . ASN A 1 84 ? 4.658 6.063 -18.751 1.00 95.81 84 ASN A C 1
ATOM 684 O O . ASN A 1 84 ? 5.412 5.421 -18.030 1.00 95.81 84 ASN A O 1
ATOM 688 N N . PHE A 1 85 ? 3.439 6.410 -18.320 1.00 96.75 85 PHE A N 1
ATOM 689 C CA . PHE A 1 85 ? 2.977 6.138 -16.947 1.00 96.75 85 PHE A CA 1
ATOM 690 C C . PHE A 1 85 ? 2.795 4.648 -16.637 1.00 96.75 85 PHE A C 1
ATOM 692 O O . PHE A 1 85 ? 2.682 4.246 -15.484 1.00 96.75 85 PHE A O 1
ATOM 699 N N . HIS A 1 86 ? 2.790 3.804 -17.666 1.00 95.31 86 HIS A N 1
ATOM 700 C CA . HIS A 1 86 ? 2.828 2.351 -17.529 1.00 95.31 86 HIS A CA 1
ATOM 701 C C . HIS A 1 86 ? 4.222 1.821 -17.143 1.00 95.31 86 HIS A C 1
ATOM 703 O O . HIS A 1 86 ? 4.344 0.662 -16.763 1.00 95.31 86 HIS A O 1
ATOM 709 N N . LEU A 1 87 ? 5.265 2.652 -17.204 1.00 95.38 87 LEU A N 1
ATOM 710 C CA . LEU A 1 87 ? 6.627 2.324 -16.787 1.00 95.38 87 LEU A CA 1
ATOM 711 C C . LEU A 1 87 ? 6.911 2.871 -15.388 1.00 95.38 87 LEU A C 1
ATOM 713 O O . LEU A 1 87 ? 6.248 3.793 -14.916 1.00 95.38 87 LEU A O 1
ATOM 717 N N . ASN A 1 88 ? 7.901 2.303 -14.703 1.00 95.06 88 ASN A N 1
ATOM 718 C CA . ASN A 1 88 ? 8.283 2.769 -13.377 1.00 95.06 88 ASN A CA 1
ATOM 719 C C . ASN A 1 88 ? 8.942 4.150 -13.484 1.00 95.06 88 ASN A C 1
ATOM 721 O O . ASN A 1 88 ? 9.935 4.283 -14.198 1.00 95.06 88 ASN A O 1
ATOM 725 N N . TYR A 1 89 ? 8.446 5.146 -12.743 1.00 96.50 89 TYR A N 1
ATOM 726 C CA . TYR A 1 89 ? 8.965 6.520 -12.789 1.00 96.50 89 TYR A CA 1
ATOM 727 C C . TYR A 1 89 ? 10.493 6.585 -12.630 1.00 96.50 89 TYR A C 1
ATOM 729 O O . TYR A 1 89 ? 11.169 7.280 -13.382 1.00 96.50 89 TYR A O 1
ATOM 737 N N . HIS A 1 90 ? 11.061 5.802 -11.710 1.00 94.94 90 HIS A N 1
ATOM 738 C CA . HIS A 1 90 ? 12.500 5.813 -11.435 1.00 94.94 90 HIS A CA 1
ATOM 739 C C . HIS A 1 90 ? 13.347 5.079 -12.484 1.00 94.94 90 HIS A C 1
ATOM 741 O O . HIS A 1 90 ? 14.571 5.161 -12.434 1.00 94.94 90 HIS A O 1
ATOM 747 N N . SER A 1 91 ? 12.721 4.350 -13.411 1.00 95.38 91 SER A N 1
ATOM 748 C CA . SER A 1 91 ? 13.406 3.654 -14.513 1.00 95.38 91 SER A CA 1
ATOM 749 C C . SER A 1 91 ? 13.437 4.464 -15.811 1.00 95.38 91 SER A C 1
ATOM 751 O O . SER A 1 91 ? 14.078 4.047 -16.772 1.00 95.38 91 SER A O 1
ATOM 753 N N . LEU A 1 92 ? 12.738 5.598 -15.848 1.00 95.75 92 LEU A N 1
ATOM 754 C CA . LEU A 1 92 ? 12.692 6.499 -16.993 1.00 95.75 92 LEU A CA 1
ATOM 755 C C . LEU A 1 92 ? 13.963 7.343 -17.096 1.00 95.75 92 LEU A C 1
ATOM 757 O O . LEU A 1 92 ? 14.609 7.635 -16.085 1.00 95.75 92 LEU A O 1
ATOM 761 N N . SER A 1 93 ? 14.283 7.780 -18.314 1.00 97.25 93 SER A N 1
ATOM 762 C CA . SER A 1 93 ? 15.326 8.785 -18.537 1.00 97.25 93 SER A CA 1
ATOM 763 C C . SER A 1 93 ? 14.953 10.130 -17.888 1.00 97.25 93 SER A C 1
ATOM 765 O O . SER A 1 93 ? 13.769 10.391 -17.661 1.00 97.25 93 SER A O 1
ATOM 767 N N . PRO A 1 94 ? 15.923 11.018 -17.593 1.00 97.12 94 PRO A N 1
ATOM 768 C CA . PRO A 1 94 ? 15.631 12.323 -16.995 1.00 97.12 94 PRO A CA 1
ATOM 769 C C . PRO A 1 94 ? 14.606 13.156 -17.783 1.00 97.12 94 PRO A C 1
ATOM 771 O O . PRO A 1 94 ? 13.705 13.735 -17.184 1.00 97.12 94 PRO A O 1
ATOM 774 N N . GLU A 1 95 ? 14.683 13.150 -19.117 1.00 97.25 95 GLU A N 1
ATOM 775 C CA . GLU A 1 95 ? 13.733 13.854 -19.991 1.00 97.25 95 GLU A CA 1
ATOM 776 C C . GLU A 1 95 ? 12.306 13.290 -19.858 1.00 97.25 95 GLU A C 1
ATOM 778 O O . GLU A 1 95 ? 11.332 14.031 -19.715 1.00 97.25 95 GLU A O 1
ATOM 783 N N . GLU A 1 96 ? 12.170 11.963 -19.832 1.00 97.19 96 GLU A N 1
ATOM 784 C CA . GLU A 1 96 ? 10.878 11.300 -19.641 1.00 97.19 96 GLU A CA 1
ATOM 785 C C . GLU A 1 96 ? 10.306 11.536 -18.236 1.00 97.19 96 GLU A C 1
ATOM 787 O O . GLU A 1 96 ? 9.091 11.697 -18.089 1.00 97.19 96 GLU A O 1
ATOM 792 N N . GLN A 1 97 ? 11.162 11.593 -17.209 1.00 97.50 97 GLN A N 1
ATOM 793 C CA . GLN A 1 97 ? 10.758 11.948 -15.847 1.00 97.50 97 GLN A CA 1
ATOM 794 C C . GLN A 1 97 ? 10.233 13.384 -15.782 1.00 97.50 97 GLN A C 1
ATOM 796 O O . GLN A 1 97 ? 9.160 13.612 -15.221 1.00 97.50 97 GLN A O 1
ATOM 801 N N . GLU A 1 98 ? 10.937 14.349 -16.379 1.00 97.25 98 GLU A N 1
ATOM 802 C CA . GLU A 1 98 ? 10.498 15.748 -16.441 1.00 97.25 98 GLU A CA 1
ATOM 803 C C . GLU A 1 98 ? 9.153 15.889 -17.161 1.00 97.25 98 GLU A C 1
ATOM 805 O O . GLU A 1 98 ? 8.244 16.567 -16.662 1.00 97.25 98 GLU A O 1
ATOM 810 N N . ASN A 1 99 ? 8.986 15.190 -18.287 1.00 96.44 99 ASN A N 1
ATOM 811 C CA . ASN A 1 99 ? 7.730 15.176 -19.026 1.00 96.44 99 ASN A CA 1
ATOM 812 C C . ASN A 1 99 ? 6.581 14.585 -18.187 1.00 96.44 99 ASN A C 1
ATOM 814 O O . ASN A 1 99 ? 5.514 15.192 -18.065 1.00 96.44 99 ASN A O 1
ATOM 818 N N . MET A 1 100 ? 6.804 13.441 -17.530 1.00 97.38 100 MET A N 1
ATOM 819 C CA . MET A 1 100 ? 5.813 12.830 -16.641 1.00 97.38 100 MET A CA 1
ATOM 820 C C . MET A 1 100 ? 5.439 13.760 -15.482 1.00 97.38 100 MET A C 1
ATOM 822 O O . MET A 1 100 ? 4.254 13.956 -15.208 1.00 97.38 100 MET A O 1
ATOM 826 N N . VAL A 1 101 ? 6.423 14.384 -14.829 1.00 97.56 101 VAL A N 1
ATOM 827 C CA . VAL A 1 101 ? 6.196 15.356 -13.749 1.00 97.56 101 VAL A CA 1
ATOM 828 C C . VAL A 1 101 ? 5.342 16.527 -14.233 1.00 97.56 101 VAL A C 1
ATOM 830 O O . VAL A 1 101 ? 4.443 16.959 -13.510 1.00 97.56 101 VAL A O 1
ATOM 833 N N . SER A 1 102 ? 5.583 17.036 -15.443 1.00 96.62 102 SER A N 1
ATOM 834 C CA . SER A 1 102 ? 4.781 18.109 -16.040 1.00 96.62 102 SER A CA 1
ATOM 835 C C . SER A 1 102 ? 3.306 17.708 -16.182 1.00 96.62 102 SER A C 1
ATOM 837 O O . SER A 1 102 ? 2.412 18.431 -15.726 1.00 96.62 102 SER A O 1
ATOM 839 N N . HIS A 1 103 ? 3.040 16.511 -16.712 1.00 96.56 103 HIS A N 1
ATOM 840 C CA . HIS A 1 103 ? 1.683 15.977 -16.838 1.00 96.56 103 HIS A CA 1
ATOM 841 C C . HIS A 1 103 ? 1.010 15.738 -15.478 1.00 96.56 103 HIS A C 1
ATOM 843 O O . HIS A 1 103 ? -0.132 16.159 -15.274 1.00 96.56 103 HIS A O 1
ATOM 849 N N . VAL A 1 104 ? 1.715 15.138 -14.512 1.00 96.12 104 VAL A N 1
ATOM 850 C CA . VAL A 1 104 ? 1.177 14.905 -13.162 1.00 96.12 104 VAL A CA 1
ATOM 851 C C . VAL A 1 104 ? 0.885 16.229 -12.447 1.00 96.12 104 VAL A C 1
ATOM 853 O O . VAL A 1 104 ? -0.152 16.357 -11.800 1.00 96.12 104 VAL A O 1
ATOM 856 N N . LYS A 1 105 ? 1.719 17.264 -12.620 1.00 96.31 105 LYS A N 1
ATOM 857 C CA . LYS A 1 105 ? 1.433 18.614 -12.101 1.00 96.31 105 LYS A CA 1
ATOM 858 C C . LYS A 1 105 ? 0.163 19.211 -12.703 1.00 96.31 105 LYS A C 1
ATOM 860 O O . LYS A 1 105 ? -0.546 19.938 -12.010 1.00 96.31 105 LYS A O 1
ATOM 865 N N . SER A 1 106 ? -0.151 18.915 -13.965 1.00 94.06 106 SER A N 1
ATOM 866 C CA . SER A 1 106 ? -1.431 19.327 -14.550 1.00 94.06 106 SER A CA 1
ATOM 867 C C . SER A 1 106 ? -2.617 18.631 -13.877 1.00 94.06 106 SER A C 1
ATOM 869 O O . SER A 1 106 ? -3.648 19.272 -13.670 1.00 94.06 106 SER A O 1
ATOM 871 N N . ILE A 1 107 ? -2.463 17.360 -13.491 1.00 93.88 107 ILE A N 1
ATOM 872 C CA . ILE A 1 107 ? -3.465 16.630 -12.704 1.00 93.88 107 ILE A CA 1
ATOM 873 C C . ILE A 1 107 ? -3.641 17.247 -11.314 1.00 93.88 107 ILE A C 1
ATOM 875 O O . ILE A 1 107 ? -4.759 17.516 -10.880 1.00 93.88 107 ILE A O 1
ATOM 879 N N . GLN A 1 108 ? -2.534 17.542 -10.629 1.00 93.62 108 GLN A N 1
ATOM 880 C CA . GLN A 1 108 ? -2.576 18.189 -9.317 1.00 93.62 108 GLN A CA 1
ATOM 881 C C . GLN A 1 108 ? -3.322 19.524 -9.361 1.00 93.62 108 GLN A C 1
ATOM 883 O O . GLN A 1 108 ? -4.148 19.777 -8.492 1.00 93.62 108 GLN A O 1
ATOM 888 N N . LYS A 1 109 ? -3.075 20.356 -10.383 1.00 93.06 109 LYS A N 1
ATOM 889 C CA . LYS A 1 109 ? -3.756 21.650 -10.540 1.00 93.06 109 LYS A CA 1
ATOM 890 C C . L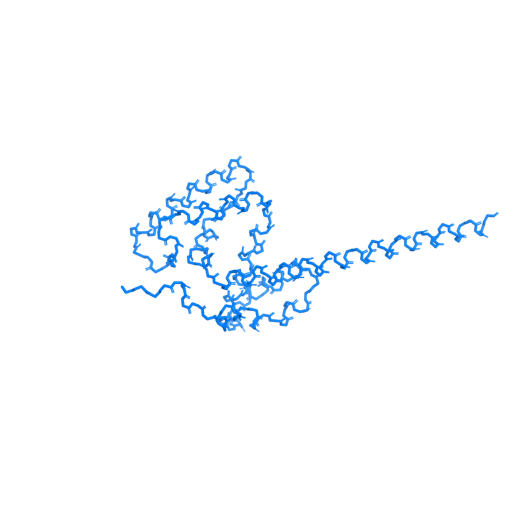YS A 1 109 ? -5.270 21.496 -10.656 1.00 93.06 109 LYS A C 1
ATOM 892 O O . LYS A 1 109 ? -5.995 22.236 -9.994 1.00 93.06 109 LYS A O 1
ATOM 897 N N . TRP A 1 110 ? -5.754 20.542 -11.457 1.00 92.12 110 TRP A N 1
ATOM 898 C CA . TRP A 1 110 ? -7.196 20.316 -11.537 1.00 92.12 110 TRP A CA 1
ATOM 899 C C . TRP A 1 110 ? -7.734 19.789 -10.208 1.00 92.12 110 TRP A C 1
ATOM 901 O O . TRP A 1 110 ? -8.740 20.302 -9.740 1.00 92.12 110 TRP A O 1
ATOM 911 N N . ALA A 1 111 ? -7.047 18.853 -9.546 1.00 91.19 111 ALA A N 1
ATOM 912 C CA . ALA A 1 111 ? -7.489 18.317 -8.258 1.00 91.19 111 ALA A CA 1
ATOM 913 C C . ALA A 1 111 ? -7.583 19.407 -7.175 1.00 91.19 111 ALA A C 1
ATOM 915 O O . ALA A 1 111 ? -8.562 19.446 -6.425 1.00 91.19 111 ALA A O 1
ATOM 916 N N . THR A 1 112 ? -6.639 20.355 -7.154 1.00 91.50 112 THR A N 1
ATOM 917 C CA . THR A 1 112 ? -6.694 21.535 -6.279 1.00 91.50 112 THR A CA 1
ATOM 918 C C . THR A 1 112 ? -7.946 22.376 -6.536 1.00 91.50 112 THR A C 1
ATOM 920 O O . THR A 1 112 ? -8.548 22.855 -5.578 1.00 91.50 112 THR A O 1
ATOM 923 N N . HIS A 1 113 ? -8.400 22.515 -7.789 1.00 89.38 113 HIS A N 1
ATOM 924 C CA . HIS A 1 113 ? -9.658 23.210 -8.094 1.00 89.38 113 HIS A CA 1
ATOM 925 C C . HIS A 1 113 ? -10.895 22.526 -7.486 1.00 89.38 113 HIS A C 1
ATOM 927 O O . HIS A 1 113 ? -11.873 23.211 -7.201 1.00 89.38 113 HIS A O 1
ATOM 933 N N . TYR A 1 114 ? -10.841 21.219 -7.209 1.00 86.31 114 TYR A N 1
ATOM 934 C CA . TYR A 1 114 ? -11.884 20.484 -6.475 1.00 86.31 114 TYR A CA 1
ATOM 935 C C . TYR A 1 114 ? -11.640 20.437 -4.957 1.00 86.31 114 TYR A C 1
ATOM 937 O O . TYR A 1 114 ? -12.305 19.687 -4.245 1.00 86.31 114 TYR A O 1
ATOM 945 N N . GLY A 1 115 ? -10.684 21.218 -4.442 1.00 87.75 115 GLY A N 1
ATOM 946 C CA . GLY A 1 115 ? -10.344 21.255 -3.018 1.00 87.75 115 GLY A CA 1
ATOM 947 C C . GLY A 1 115 ? -9.531 20.050 -2.539 1.00 87.75 115 GLY A C 1
ATOM 948 O O . GLY A 1 115 ? -9.498 19.774 -1.341 1.00 87.75 115 GLY A O 1
ATOM 949 N N . ILE A 1 116 ? -8.884 19.320 -3.451 1.00 89.25 116 ILE A N 1
ATOM 950 C CA . ILE A 1 116 ? -8.131 18.106 -3.136 1.00 89.25 116 ILE A CA 1
ATOM 951 C C . ILE A 1 116 ? -6.640 18.373 -3.300 1.00 89.25 116 ILE A C 1
ATOM 953 O O . ILE A 1 116 ? -6.140 18.600 -4.401 1.00 89.25 116 ILE A O 1
ATOM 957 N N . ASN A 1 117 ? -5.914 18.300 -2.189 1.00 87.62 117 ASN A N 1
ATOM 958 C CA . ASN A 1 117 ? -4.464 18.443 -2.179 1.00 87.62 117 ASN A CA 1
ATOM 959 C C . ASN A 1 117 ? -3.810 17.074 -2.382 1.00 87.62 117 ASN A C 1
ATOM 961 O O . ASN A 1 117 ? -3.792 16.243 -1.477 1.00 87.62 117 ASN A O 1
ATOM 965 N N . LEU A 1 118 ? -3.283 16.844 -3.585 1.00 88.88 118 LEU A N 1
ATOM 966 C CA . LEU A 1 118 ? -2.548 15.630 -3.936 1.00 88.88 118 LEU A CA 1
ATOM 967 C C . LEU A 1 118 ? -1.048 15.900 -3.884 1.00 88.88 118 LEU A C 1
ATOM 969 O O . LEU A 1 118 ? -0.571 16.841 -4.516 1.00 88.88 118 LEU A O 1
ATOM 973 N N . GLU A 1 119 ? -0.285 15.060 -3.190 1.00 91.81 119 GLU A N 1
ATOM 974 C CA . GLU A 1 119 ? 1.177 15.133 -3.219 1.00 91.81 119 GLU A CA 1
ATOM 975 C C . GLU A 1 119 ? 1.729 14.604 -4.550 1.00 91.81 119 GLU A C 1
ATOM 977 O O . GLU A 1 119 ? 1.283 13.579 -5.066 1.00 91.81 119 GLU A O 1
ATOM 982 N N . LEU A 1 120 ? 2.738 15.285 -5.105 1.00 93.00 120 LEU A N 1
ATOM 983 C CA . LEU A 1 120 ? 3.324 14.902 -6.396 1.00 93.00 120 LEU A CA 1
ATOM 984 C C . LEU A 1 120 ? 3.988 13.527 -6.298 1.00 93.00 120 LEU A C 1
ATOM 986 O O . LEU A 1 120 ? 3.761 12.667 -7.144 1.00 93.00 120 LEU A O 1
ATOM 990 N N . ALA A 1 121 ? 4.766 13.317 -5.232 1.00 92.25 121 ALA A N 1
ATOM 991 C CA . ALA A 1 121 ? 5.420 12.044 -4.959 1.00 92.25 121 ALA A CA 1
ATOM 992 C C . ALA A 1 121 ? 4.395 10.905 -4.864 1.00 92.25 121 ALA A C 1
ATOM 994 O O . ALA A 1 121 ? 4.564 9.883 -5.514 1.00 92.25 121 ALA A O 1
ATOM 995 N N . PHE A 1 122 ? 3.286 11.116 -4.145 1.00 91.81 122 PHE A N 1
ATOM 996 C CA . PHE A 1 122 ? 2.193 10.146 -4.047 1.00 91.81 122 PHE A CA 1
ATOM 997 C C . PHE A 1 122 ? 1.636 9.726 -5.414 1.00 91.81 122 PHE A C 1
ATOM 999 O O . PHE A 1 122 ? 1.394 8.543 -5.635 1.00 91.81 122 PHE A O 1
ATOM 1006 N N . LEU A 1 123 ? 1.445 10.671 -6.338 1.00 94.25 123 LEU A N 1
ATOM 1007 C CA . LEU A 1 123 ? 0.929 10.359 -7.672 1.00 94.25 123 LEU A CA 1
ATOM 1008 C C . LEU A 1 123 ? 1.949 9.603 -8.526 1.00 94.25 123 LEU A C 1
ATOM 1010 O O . LEU A 1 123 ? 1.580 8.649 -9.205 1.00 94.25 123 LEU A O 1
ATOM 1014 N N . LEU A 1 124 ? 3.223 9.989 -8.467 1.00 96.31 124 LEU A N 1
ATOM 1015 C CA . LEU A 1 124 ? 4.290 9.321 -9.218 1.00 96.31 124 LEU A CA 1
ATOM 1016 C C . LEU A 1 124 ? 4.513 7.872 -8.761 1.00 96.31 124 LEU A C 1
ATOM 1018 O O . LEU A 1 124 ? 4.865 7.024 -9.576 1.00 96.31 124 LEU A O 1
ATOM 1022 N N . GLU A 1 125 ? 4.227 7.552 -7.498 1.00 94.75 125 GLU A N 1
ATOM 1023 C CA . GLU A 1 125 ? 4.283 6.181 -6.964 1.00 94.75 125 GLU A CA 1
ATOM 1024 C C . GLU A 1 125 ? 3.242 5.231 -7.590 1.00 94.75 125 GLU A C 1
ATOM 1026 O O . GLU A 1 125 ? 3.351 4.013 -7.442 1.00 94.75 125 GLU A O 1
ATOM 1031 N N . PHE A 1 126 ? 2.239 5.752 -8.309 1.00 95.50 126 PHE A N 1
ATOM 1032 C CA . PHE A 1 126 ? 1.323 4.925 -9.104 1.00 95.50 126 PHE A CA 1
ATOM 1033 C C . PHE A 1 126 ? 1.847 4.557 -10.489 1.00 95.50 126 PHE A C 1
ATOM 1035 O O . PHE A 1 126 ? 1.265 3.659 -11.108 1.00 95.50 126 PHE A O 1
ATOM 1042 N N . SER A 1 127 ? 2.904 5.223 -10.967 1.00 96.31 127 SER A N 1
ATOM 1043 C CA . SER A 1 127 ? 3.540 4.903 -12.246 1.00 96.31 127 SER A CA 1
ATOM 1044 C C . SER A 1 127 ? 3.933 3.426 -12.249 1.00 96.31 127 SER A C 1
ATOM 1046 O O . SER A 1 127 ? 4.437 2.930 -11.242 1.00 96.31 127 SER A O 1
ATOM 1048 N N . GLU A 1 128 ? 3.651 2.714 -13.343 1.00 95.38 128 GLU A N 1
ATOM 1049 C CA . GLU A 1 128 ? 3.642 1.244 -13.472 1.00 95.38 128 GLU A CA 1
ATOM 1050 C C . GLU A 1 128 ? 2.588 0.543 -12.600 1.00 95.38 128 GLU A C 1
ATOM 1052 O O . GLU A 1 128 ? 1.770 -0.227 -13.110 1.00 95.38 128 GLU A O 1
ATOM 1057 N N . TYR A 1 129 ? 2.571 0.805 -11.291 1.00 94.94 129 TYR A N 1
ATOM 1058 C CA . TYR A 1 129 ? 1.812 0.029 -10.313 1.00 94.94 129 TYR A CA 1
ATOM 1059 C C . TYR A 1 129 ? 0.316 -0.065 -10.637 1.00 94.94 129 TYR A C 1
ATOM 1061 O O . TYR A 1 129 ? -0.254 -1.156 -10.561 1.00 94.94 129 TYR A O 1
ATOM 1069 N N . ILE A 1 130 ? -0.319 1.033 -11.059 1.00 95.00 130 ILE A N 1
ATOM 1070 C CA . ILE A 1 130 ? -1.762 1.082 -11.354 1.00 95.00 130 ILE A CA 1
ATOM 1071 C C . ILE A 1 130 ? -2.202 0.168 -12.516 1.00 95.00 130 ILE A C 1
ATOM 1073 O O . ILE A 1 130 ? -3.390 -0.136 -12.662 1.00 95.00 130 ILE A O 1
ATOM 1077 N N . PHE A 1 131 ? -1.257 -0.283 -13.343 1.00 93.75 131 PHE A N 1
ATOM 1078 C CA . PHE A 1 131 ? -1.501 -1.198 -14.460 1.00 93.75 131 PHE A CA 1
ATOM 1079 C C . PHE A 1 131 ? -1.338 -2.675 -14.071 1.00 93.75 131 PHE A C 1
ATOM 1081 O O . PHE A 1 131 ? -1.714 -3.560 -14.834 1.00 93.75 131 PHE A O 1
ATOM 1088 N N . THR A 1 132 ? -0.801 -2.964 -12.886 1.00 92.94 132 THR A N 1
ATOM 1089 C CA . THR A 1 132 ? -0.469 -4.330 -12.462 1.00 92.94 132 THR A CA 1
ATOM 1090 C C . THR A 1 132 ? -1.693 -5.119 -11.979 1.00 92.94 132 THR A C 1
ATOM 1092 O O . THR A 1 132 ? -2.633 -4.574 -11.390 1.00 92.94 132 THR A O 1
ATOM 1095 N N . LYS A 1 133 ? -1.659 -6.453 -12.119 1.00 93.31 133 LYS A N 1
ATOM 1096 C CA . LYS A 1 133 ? -2.654 -7.349 -11.489 1.00 93.31 133 LYS A CA 1
ATOM 1097 C C . LYS A 1 133 ? -2.592 -7.269 -9.961 1.00 93.31 133 LYS A C 1
ATOM 1099 O O . LYS A 1 133 ? -3.596 -7.492 -9.290 1.00 93.31 133 LYS A O 1
ATOM 1104 N N . GLN A 1 134 ? -1.431 -6.924 -9.413 1.00 94.00 134 GLN A N 1
ATOM 1105 C CA . GLN A 1 134 ? -1.220 -6.700 -7.985 1.00 94.00 134 GLN A CA 1
ATOM 1106 C C . GLN A 1 134 ? -2.018 -5.514 -7.441 1.00 94.00 134 GLN A C 1
ATOM 1108 O O . GLN A 1 134 ? -2.642 -5.648 -6.393 1.00 94.00 134 GLN A O 1
ATOM 1113 N N . PHE A 1 135 ? -2.091 -4.396 -8.170 1.00 95.00 135 PHE A N 1
ATOM 1114 C CA . PHE A 1 135 ? -2.966 -3.277 -7.805 1.00 95.00 135 PHE A CA 1
ATOM 1115 C C . PHE A 1 135 ? -4.438 -3.708 -7.734 1.00 95.00 135 PHE A C 1
ATOM 1117 O O . PHE A 1 135 ? -5.134 -3.403 -6.760 1.00 95.00 135 PHE A O 1
ATOM 1124 N N . ILE A 1 136 ? -4.902 -4.476 -8.728 1.00 94.06 136 ILE A N 1
ATOM 1125 C CA . ILE A 1 136 ? -6.272 -5.013 -8.769 1.00 94.06 136 ILE A CA 1
ATOM 1126 C C . ILE A 1 136 ? -6.522 -5.937 -7.569 1.00 94.06 136 ILE A C 1
ATOM 1128 O O . ILE A 1 136 ? -7.533 -5.802 -6.878 1.00 94.06 136 ILE A O 1
ATOM 1132 N N . TYR A 1 137 ? -5.593 -6.852 -7.287 1.00 95.50 137 TYR A N 1
ATOM 1133 C CA . TYR A 1 137 ? -5.731 -7.808 -6.193 1.00 95.50 137 TYR A CA 1
ATOM 1134 C C . TYR A 1 137 ? -5.701 -7.127 -4.816 1.00 95.50 137 TYR A C 1
ATOM 1136 O O . TYR A 1 137 ? -6.570 -7.382 -3.985 1.00 95.50 137 TYR A O 1
ATOM 1144 N N . ASN A 1 138 ? -4.773 -6.199 -4.579 1.00 96.12 138 ASN A N 1
ATOM 1145 C CA . ASN A 1 138 ? -4.717 -5.431 -3.333 1.00 96.12 138 ASN A CA 1
ATOM 1146 C C . ASN A 1 138 ? -5.987 -4.589 -3.129 1.00 96.12 138 ASN A C 1
ATOM 1148 O O . ASN A 1 138 ? -6.524 -4.539 -2.020 1.00 96.12 138 ASN A O 1
ATOM 1152 N N . SER A 1 139 ? -6.525 -3.997 -4.201 1.00 95.81 139 SER A N 1
ATOM 1153 C CA . SER A 1 139 ? -7.814 -3.290 -4.165 1.00 95.81 139 SER A CA 1
ATOM 1154 C C . SER A 1 139 ? -8.963 -4.230 -3.789 1.00 95.81 139 SER A C 1
ATOM 1156 O O . SER A 1 139 ? -9.831 -3.861 -2.997 1.00 95.81 139 SER A O 1
ATOM 1158 N N . HIS A 1 140 ? -8.953 -5.467 -4.297 1.00 95.69 140 HIS A N 1
ATOM 1159 C CA . HIS A 1 140 ? -9.929 -6.489 -3.921 1.00 95.69 140 HIS A CA 1
ATOM 1160 C C . HIS A 1 140 ? -9.839 -6.858 -2.434 1.00 95.69 140 HIS A C 1
ATOM 1162 O O . HIS A 1 140 ? -10.868 -6.949 -1.769 1.00 95.69 140 HIS A O 1
ATOM 1168 N N . ILE A 1 141 ? -8.635 -7.023 -1.882 1.00 95.94 141 ILE A N 1
ATOM 1169 C CA . ILE A 1 141 ? -8.452 -7.291 -0.447 1.00 95.94 141 ILE A CA 1
ATOM 1170 C C . ILE A 1 141 ? -9.022 -6.151 0.408 1.00 95.94 141 ILE A C 1
ATOM 1172 O O . ILE A 1 141 ? -9.749 -6.409 1.369 1.00 95.94 141 ILE A O 1
ATOM 1176 N N . LEU A 1 142 ? -8.764 -4.893 0.037 1.00 96.81 142 LEU A N 1
ATOM 1177 C CA . LEU A 1 142 ? -9.342 -3.736 0.730 1.00 96.81 142 LEU A CA 1
ATOM 1178 C C . LEU A 1 142 ? -10.871 -3.705 0.621 1.00 96.81 142 LEU A C 1
ATOM 1180 O O . LEU A 1 142 ? -11.548 -3.410 1.601 1.00 96.81 142 LEU A O 1
ATOM 1184 N N . TYR A 1 143 ? -11.430 -4.080 -0.530 1.00 94.94 143 TYR A N 1
ATOM 1185 C CA . TYR A 1 143 ? -12.876 -4.222 -0.695 1.00 94.94 143 TYR A CA 1
ATOM 1186 C C . TYR A 1 143 ? -13.475 -5.301 0.224 1.00 94.94 143 TYR A C 1
ATOM 1188 O O . TYR A 1 143 ? -14.542 -5.094 0.802 1.00 94.94 143 TYR A O 1
ATOM 1196 N N . GLN A 1 144 ? -12.791 -6.433 0.420 1.00 94.06 144 GLN A N 1
ATOM 1197 C CA . GLN A 1 144 ? -13.235 -7.452 1.380 1.00 94.06 144 GLN A CA 1
ATOM 1198 C C . GLN A 1 144 ? -13.176 -6.946 2.829 1.00 94.06 144 GLN A C 1
ATOM 1200 O O . GLN A 1 144 ? -14.074 -7.246 3.618 1.00 94.06 144 GLN A O 1
ATOM 1205 N N . LEU A 1 145 ? -12.158 -6.150 3.180 1.00 94.81 145 LEU A N 1
ATOM 1206 C CA . LEU A 1 145 ? -12.087 -5.486 4.486 1.00 94.81 145 LEU A CA 1
ATOM 1207 C C . LEU A 1 145 ? -13.227 -4.479 4.680 1.00 94.81 145 LEU A C 1
ATOM 1209 O O . LEU A 1 145 ? -13.830 -4.475 5.749 1.00 94.81 145 LEU A O 1
ATOM 1213 N N . LEU A 1 146 ? -13.571 -3.69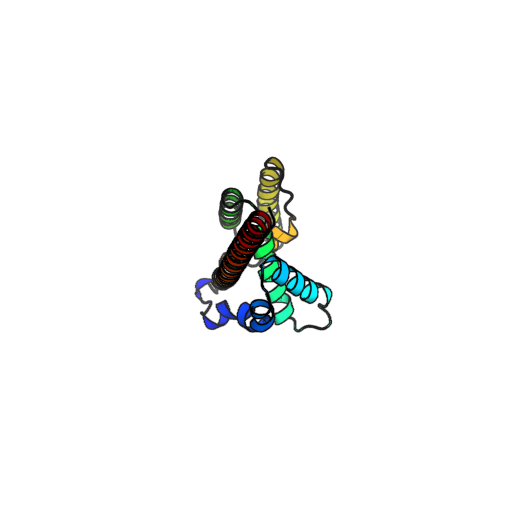3 3.654 1.00 94.12 146 LEU A N 1
ATOM 1214 C CA . LEU A 1 146 ? -14.712 -2.773 3.698 1.00 94.12 146 LEU A CA 1
ATOM 1215 C C . LEU A 1 146 ? -16.022 -3.523 3.971 1.00 94.12 146 LEU A C 1
ATOM 1217 O O . LEU A 1 146 ? -16.747 -3.180 4.897 1.00 94.12 146 LEU A O 1
ATOM 1221 N N . LYS A 1 147 ? -16.282 -4.617 3.244 1.00 93.31 147 LYS A N 1
ATOM 1222 C CA . LYS A 1 147 ? -17.465 -5.461 3.486 1.00 93.31 147 LYS A CA 1
ATOM 1223 C C . LYS A 1 147 ? -17.508 -6.046 4.894 1.00 93.31 147 LYS A C 1
ATOM 1225 O O . LYS A 1 147 ? -18.579 -6.238 5.467 1.00 93.31 147 LYS A O 1
ATOM 1230 N N . ARG A 1 148 ? -16.348 -6.411 5.444 1.00 91.50 148 ARG A N 1
ATOM 1231 C CA . ARG A 1 148 ? -16.239 -6.914 6.819 1.00 91.50 148 ARG A CA 1
ATOM 1232 C C . ARG A 1 148 ? -16.584 -5.809 7.822 1.00 91.50 148 ARG A C 1
ATOM 1234 O O . ARG A 1 148 ? -17.309 -6.084 8.774 1.00 91.50 148 ARG A O 1
ATOM 1241 N N . GLU A 1 149 ? -16.097 -4.593 7.588 1.00 93.12 149 GLU A N 1
ATOM 1242 C CA . GLU A 1 149 ? -16.386 -3.401 8.391 1.00 93.12 149 GLU A CA 1
ATOM 1243 C C . GLU A 1 149 ? -17.884 -3.058 8.376 1.00 93.12 149 GLU A C 1
ATOM 1245 O O . GLU A 1 149 ? -18.477 -2.914 9.445 1.00 93.12 149 GLU A O 1
ATOM 1250 N N . GLU A 1 150 ? -18.517 -3.046 7.199 1.00 93.06 150 GLU A N 1
ATOM 1251 C CA . GLU A 1 150 ? -19.966 -2.840 7.032 1.00 93.06 150 GLU A CA 1
ATOM 1252 C C . GLU A 1 150 ? -20.775 -3.851 7.860 1.00 93.06 150 GLU A C 1
ATOM 1254 O O . GLU A 1 150 ? -21.594 -3.461 8.690 1.00 93.06 150 GLU A O 1
ATOM 1259 N N . LYS A 1 151 ? -20.461 -5.150 7.758 1.00 93.50 151 LYS A N 1
ATOM 1260 C CA . LYS A 1 151 ? -21.118 -6.204 8.556 1.00 93.50 151 LYS A CA 1
ATOM 1261 C C . LYS A 1 151 ? -20.904 -6.066 10.066 1.00 93.50 151 LYS A C 1
ATOM 1263 O O . LYS A 1 151 ? -21.713 -6.547 10.862 1.00 93.50 151 LYS A O 1
ATOM 1268 N N . ILE A 1 152 ? -19.767 -5.526 10.507 1.00 90.44 152 ILE A N 1
ATOM 1269 C CA . ILE A 1 152 ? -19.520 -5.256 11.934 1.00 90.44 152 ILE A CA 1
ATOM 1270 C C . ILE A 1 152 ? -20.381 -4.076 12.387 1.00 90.44 152 ILE A C 1
ATOM 1272 O O . ILE A 1 152 ? -20.990 -4.146 13.455 1.00 90.44 152 ILE A O 1
ATOM 1276 N N . TRP A 1 153 ? -20.457 -3.022 11.576 1.00 92.69 153 TRP A N 1
ATOM 1277 C CA . TRP A 1 153 ? -21.277 -1.853 11.859 1.00 92.69 153 TRP A CA 1
ATOM 1278 C C . TRP A 1 153 ? -22.768 -2.200 11.914 1.00 92.69 153 TRP A C 1
ATOM 1280 O O . TRP A 1 153 ? -23.415 -1.873 12.905 1.00 92.69 153 TRP A O 1
ATOM 1290 N N . GLU A 1 154 ? -23.287 -2.949 10.939 1.00 94.56 154 GLU A N 1
ATOM 1291 C CA . GLU A 1 154 ? -24.675 -3.436 10.921 1.00 94.56 154 GLU A CA 1
ATOM 1292 C C . GLU A 1 154 ? -25.019 -4.212 12.198 1.00 94.56 154 GLU A C 1
ATOM 1294 O O . GLU A 1 154 ? -26.016 -3.925 12.857 1.00 94.56 154 GLU A O 1
ATOM 1299 N N . ARG A 1 155 ? -24.149 -5.147 12.611 1.00 93.44 155 ARG A N 1
ATOM 1300 C CA . ARG A 1 155 ? -24.329 -5.903 13.862 1.00 93.44 155 ARG A CA 1
ATOM 1301 C C . ARG A 1 155 ? -24.325 -5.005 15.094 1.00 93.44 155 ARG A C 1
ATOM 1303 O O . ARG A 1 155 ? -25.077 -5.260 16.028 1.00 93.44 155 ARG A O 1
ATOM 1310 N N . ARG A 1 156 ? -23.491 -3.963 15.112 1.00 93.50 156 ARG A N 1
ATOM 1311 C CA . ARG A 1 156 ? -23.436 -3.001 16.219 1.00 93.50 156 ARG A CA 1
ATOM 1312 C C . ARG A 1 156 ? -24.698 -2.142 16.287 1.00 93.50 156 ARG A C 1
ATOM 1314 O O . ARG A 1 156 ? -25.205 -1.919 17.380 1.00 93.50 156 ARG A O 1
ATOM 1321 N N . VAL A 1 157 ? -25.196 -1.670 15.147 1.00 94.31 157 VAL A N 1
ATOM 1322 C CA . VAL A 1 157 ? -26.452 -0.909 15.066 1.00 94.31 157 VAL A CA 1
ATOM 1323 C C . VAL A 1 157 ? -27.623 -1.772 15.527 1.00 94.31 157 VAL A C 1
ATOM 1325 O O . VAL A 1 157 ? -28.423 -1.323 16.344 1.00 94.31 157 VAL A O 1
ATOM 1328 N N . GLU A 1 158 ? -27.688 -3.023 15.070 1.00 96.25 158 GLU A N 1
ATOM 1329 C CA . GLU A 1 158 ? -28.731 -3.962 15.483 1.00 96.25 158 GLU A CA 1
ATOM 1330 C C . GLU A 1 158 ? -28.674 -4.264 16.985 1.00 96.25 158 GLU A C 1
ATOM 1332 O O . GLU A 1 158 ? -29.701 -4.243 17.658 1.00 96.25 158 GLU A O 1
ATOM 1337 N N . PHE A 1 159 ? -27.477 -4.470 17.538 1.00 95.69 159 PHE A N 1
ATOM 1338 C CA . PHE A 1 159 ? -27.292 -4.661 18.975 1.00 95.69 159 PHE A CA 1
ATOM 1339 C C . PHE A 1 159 ? -27.810 -3.464 19.791 1.00 95.69 159 PHE A C 1
ATOM 1341 O O . PHE A 1 159 ? -28.608 -3.652 20.706 1.00 95.69 159 PHE A O 1
ATOM 1348 N N . LEU A 1 160 ? -27.434 -2.235 19.418 1.00 95.75 160 LEU A N 1
ATOM 1349 C CA . LEU A 1 160 ? -27.901 -1.016 20.094 1.00 95.75 160 LEU A CA 1
ATOM 1350 C C . LEU A 1 160 ? -29.426 -0.844 19.995 1.00 95.75 160 LEU A C 1
ATOM 1352 O O . LEU A 1 160 ? -30.066 -0.415 20.953 1.00 95.75 160 LEU A O 1
ATOM 1356 N N . ARG A 1 161 ? -30.021 -1.214 18.853 1.00 95.88 161 ARG A N 1
ATOM 1357 C CA . ARG A 1 161 ? -31.478 -1.213 18.661 1.00 95.88 161 ARG A CA 1
ATOM 1358 C C . ARG A 1 161 ? -32.173 -2.178 19.625 1.00 95.88 161 ARG A C 1
ATOM 1360 O O . ARG A 1 161 ? -33.189 -1.816 20.217 1.00 95.88 161 ARG A O 1
ATOM 1367 N N . LEU A 1 162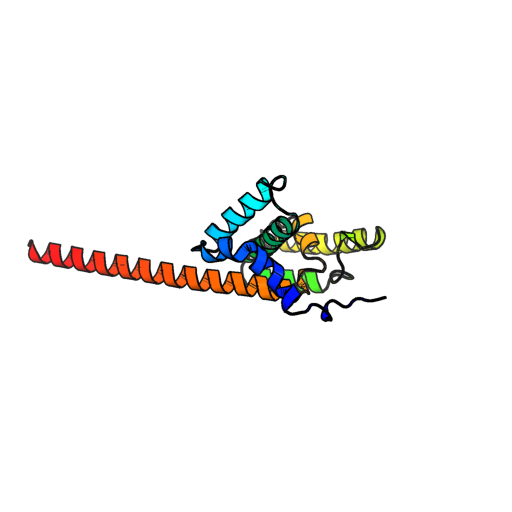 ? -31.632 -3.386 19.795 1.00 96.12 162 LEU A N 1
ATOM 1368 C CA . LEU A 1 162 ? -32.166 -4.391 20.720 1.00 96.12 162 LEU A CA 1
ATOM 1369 C C . LEU A 1 162 ? -32.028 -3.953 22.188 1.00 96.12 162 LEU A C 1
ATOM 1371 O O . LEU A 1 162 ? -32.982 -4.105 22.952 1.00 96.12 162 LEU A O 1
ATOM 1375 N N . GLU A 1 163 ? -30.893 -3.356 22.575 1.00 94.44 163 GLU A N 1
ATOM 1376 C CA . GLU A 1 163 ? -30.699 -2.797 23.924 1.00 94.44 163 GLU A CA 1
ATOM 1377 C C . GLU A 1 163 ? -31.709 -1.684 24.234 1.00 94.44 163 GLU A C 1
ATOM 1379 O O . GLU A 1 163 ? -32.302 -1.665 25.315 1.00 94.44 163 GLU A O 1
ATOM 1384 N N . GLN A 1 164 ? -31.963 -0.785 23.277 1.00 94.00 164 GLN A N 1
ATOM 1385 C CA . GLN A 1 164 ? -32.946 0.284 23.443 1.00 94.00 164 GLN A CA 1
ATOM 1386 C C . GLN A 1 164 ? -34.370 -0.266 23.628 1.00 94.00 164 GLN A C 1
ATOM 1388 O O . GLN A 1 164 ? -35.076 0.160 24.542 1.00 94.00 164 GLN A O 1
ATOM 1393 N N . GLN A 1 165 ? -34.776 -1.254 22.824 1.00 94.56 165 GLN A N 1
ATOM 1394 C CA . GLN A 1 165 ? -36.082 -1.913 22.973 1.00 94.56 165 GLN A CA 1
ATOM 1395 C C . GLN A 1 165 ? -36.232 -2.596 24.337 1.00 94.56 165 GLN A C 1
ATOM 1397 O O . GLN A 1 165 ? -37.311 -2.580 24.930 1.00 94.56 165 GLN A O 1
ATOM 1402 N N . GLN A 1 166 ? -35.160 -3.206 24.849 1.00 94.00 166 GLN A N 1
ATOM 1403 C CA . GLN A 1 166 ? -35.167 -3.820 26.174 1.00 94.00 166 GLN A CA 1
ATOM 1404 C C . GLN A 1 166 ? -35.280 -2.766 27.285 1.00 94.00 166 GLN A C 1
ATOM 1406 O O . GLN A 1 166 ? -36.030 -2.963 28.242 1.00 94.00 166 GLN A O 1
ATOM 1411 N N . TYR A 1 167 ? -34.588 -1.633 27.147 1.00 93.50 167 TYR A N 1
ATOM 1412 C CA . TYR A 1 167 ? -34.687 -0.513 28.081 1.00 93.50 167 TYR A CA 1
ATOM 1413 C C . TYR A 1 167 ? -36.100 0.095 28.118 1.00 93.50 167 TYR A C 1
ATOM 1415 O O . TYR A 1 167 ? -36.639 0.324 29.202 1.00 93.50 167 TYR A O 1
ATOM 1423 N N . GLU A 1 168 ? -36.729 0.305 26.958 1.00 93.38 168 GLU A N 1
ATOM 1424 C CA . GLU A 1 168 ? -38.104 0.815 26.846 1.00 93.38 168 GLU A CA 1
ATOM 1425 C C . GLU A 1 168 ? -39.118 -0.141 27.498 1.00 93.38 168 GLU A C 1
ATOM 1427 O O . GLU A 1 168 ? -39.894 0.294 28.350 1.00 93.38 168 GLU A O 1
ATOM 1432 N N . LYS A 1 169 ? -39.028 -1.451 27.222 1.00 93.00 169 LYS A N 1
ATOM 1433 C CA . LYS A 1 169 ? -39.873 -2.475 27.868 1.00 93.00 169 LYS A CA 1
ATOM 1434 C C . LYS A 1 169 ? -39.713 -2.511 29.388 1.00 93.00 169 LYS A C 1
ATOM 1436 O O . LYS A 1 169 ? -40.697 -2.613 30.115 1.00 93.00 169 LYS A O 1
ATOM 1441 N N . ASN A 1 170 ? -38.482 -2.409 29.892 1.00 91.81 170 ASN A N 1
ATOM 1442 C CA . ASN A 1 170 ? -38.239 -2.375 31.336 1.00 91.81 170 ASN A CA 1
ATOM 1443 C C . ASN A 1 170 ? -38.835 -1.114 31.976 1.00 91.81 170 ASN A C 1
ATOM 1445 O O . ASN A 1 170 ? -39.357 -1.173 33.085 1.00 91.81 170 ASN A O 1
ATOM 1449 N N . ARG A 1 171 ? -38.798 0.025 31.278 1.00 90.12 171 ARG A N 1
ATOM 1450 C CA . ARG A 1 171 ? -39.389 1.279 31.757 1.00 90.12 171 ARG A CA 1
ATOM 1451 C C . ARG A 1 171 ? -40.920 1.240 31.776 1.00 90.12 171 ARG A C 1
ATOM 1453 O O . ARG A 1 171 ? -41.512 1.866 32.648 1.00 90.12 171 ARG A O 1
ATOM 1460 N N . GLU A 1 172 ? -41.543 0.529 30.841 1.00 87.75 172 GLU A N 1
ATOM 1461 C CA . GLU A 1 172 ? -42.992 0.283 30.824 1.00 87.75 172 GLU A CA 1
ATOM 1462 C C . GLU A 1 172 ? -43.428 -0.658 31.954 1.00 87.75 172 GLU A C 1
ATOM 1464 O O . GLU A 1 172 ? -44.419 -0.374 32.612 1.00 87.75 172 GLU A O 1
ATOM 1469 N N . ASN A 1 173 ? -42.653 -1.706 32.253 1.00 85.44 173 ASN A N 1
ATOM 1470 C CA . ASN A 1 173 ? -42.945 -2.641 33.351 1.00 85.44 173 ASN A CA 1
ATOM 1471 C C . ASN A 1 173 ? -42.770 -2.041 34.762 1.00 85.44 173 ASN A C 1
ATOM 1473 O O . ASN A 1 173 ? -43.205 -2.643 35.743 1.00 85.44 173 ASN A O 1
ATOM 1477 N N . HIS A 1 174 ? -42.094 -0.894 34.881 1.00 75.38 174 HIS A N 1
ATOM 1478 C CA . HIS A 1 174 ? -41.864 -0.182 36.145 1.00 75.38 174 HIS A CA 1
ATOM 1479 C C . HIS A 1 174 ? -42.743 1.073 36.317 1.00 75.38 174 HIS A C 1
ATOM 1481 O O . HIS A 1 174 ? -42.501 1.857 37.238 1.00 75.38 174 HIS A O 1
ATOM 1487 N N . LYS A 1 175 ? -43.735 1.279 35.443 1.00 63.22 175 LYS A N 1
ATOM 1488 C CA . LYS A 1 175 ? -44.815 2.262 35.617 1.00 63.22 175 LYS A CA 1
ATOM 1489 C C . LYS A 1 175 ? -46.099 1.565 36.043 1.00 63.22 175 LYS A C 1
ATOM 1491 O O . LYS A 1 175 ? -46.857 2.215 36.793 1.00 63.22 175 LYS A O 1
#

Secondary structure (DSSP, 8-state):
----GGG--HHHHTHHHHHHHHHHHT-SSHHHHHHHHHHHHHTGGGS-HHHHHHHHHHHHHHHHHTS-HHHHHHHHHHHHHSTTTTS-GGGS-HHHHHHHHHHHHHHHHHHHHTT----HHHHHTTTTGGGSHHHHHHHHHHHHHHHHHHHHHHHHHHHHHHHHHHHHHHHHHT-

pLDDT: mean 91.59, std 10.22, range [31.34, 97.56]

Foldseek 3Di:
DDPDLVPQDVVNLCQLCVLCVVLLVPDQALVSSLVVLVVCCVPVVPDDPSNNVSSVLLNLVVVLVVDDPVLSVVLLVQCVPQPQLLPQLVPDDPVSNVSSLVSLVVVQVVCVVVVHHDDSVSSSRSRNVSSHSNSVVSNVSNVVSNVSNVVVVVVVVVVVVVVVVVVVVVVVVVD

Organism: Candida albicans (strain SC5314 / ATCC MYA-2876) (NCBI:txid237561)

Sequence (175 aa):
MGNSIDEQTWKNATTDYKNLHKLVENSHSIRSFAFKCQDVIINRSTVDNAYYQSAKRFLLIINLLGFGTEIRRLLIDDLKKIPNFHLNYHSLSPEEQENMVSHVKSIQKWATHYGINLELAFLLEFSEYIFTKQFIYNSHILYQLLKREEKIWERRVEFLRLEQQQYEKNRENHK

Radius of gyration: 21.16 Å; chains: 1; bounding box: 60×39×61 Å